Protein AF-A0A3A5WEQ0-F1 (afdb_monomer)

Mean predicted aligned error: 3.77 Å

Radius of gyration: 13.05 Å; Cα contacts (8 Å, |Δi|>4): 55; chains: 1; bounding box: 33×25×32 Å

Nearest PDB structures (foldseek):
  1pvp-assembly1_B-2  TM=6.994E-01  e=2.366E+00  Punavirus P1
  1pvr-assembly1_A  TM=6.837E-01  e=2.839E+00  Punavirus P1
  2kj8-assembly1_A  TM=6.337E-01  e=3.016E+00  Escherichia coli K-12

Sequence (80 aa):
MNRNEITLQEMFSSVIGELREGGTWGTAHIYQSAVNAFSAFTKWQPMPMRKLSPTVLKRFENYLRQRNCSWNTVSTYIKT

Foldseek 3Di:
DPPPFDFPLNVLVVVLVVCVVVVVPVLSVLSVVLSVLVCVVVVVDTHGPVNDDPVSLVSSLVSCVVVVNDPVSSCSNSVD

Structure (mmCIF, N/CA/C/O backbone):
data_AF-A0A3A5WEQ0-F1
#
_entry.id   AF-A0A3A5WEQ0-F1
#
loop_
_atom_site.group_PDB
_atom_site.id
_atom_site.type_symbol
_atom_site.label_atom_id
_atom_site.label_alt_id
_atom_site.label_comp_id
_atom_site.label_asym_id
_atom_site.label_entity_id
_atom_site.label_seq_id
_atom_site.pdbx_PDB_ins_code
_atom_site.Cartn_x
_atom_site.Cartn_y
_atom_site.Cartn_z
_atom_site.occupancy
_atom_site.B_iso_or_equiv
_atom_site.auth_seq_id
_atom_site.auth_comp_id
_atom_site.auth_asym_id
_atom_site.auth_atom_id
_atom_site.pdbx_PDB_model_num
ATOM 1 N N . MET A 1 1 ? 0.942 15.235 18.017 1.00 48.25 1 MET A N 1
ATOM 2 C CA . MET A 1 1 ? 1.541 14.117 17.252 1.00 48.25 1 MET A CA 1
ATOM 3 C C . MET A 1 1 ? 2.956 13.908 17.765 1.00 48.25 1 MET A C 1
ATOM 5 O O . MET A 1 1 ? 3.666 14.894 17.908 1.00 48.25 1 MET A O 1
ATOM 9 N N . ASN A 1 2 ? 3.331 12.679 18.132 1.00 50.72 2 ASN A N 1
ATOM 10 C CA . ASN A 1 2 ? 4.688 12.378 18.600 1.00 50.72 2 ASN A CA 1
ATOM 11 C C . ASN A 1 2 ? 5.666 12.565 17.431 1.00 50.72 2 ASN A C 1
ATOM 13 O O . ASN A 1 2 ? 5.482 11.942 16.392 1.00 50.72 2 ASN A O 1
ATOM 17 N N . ARG A 1 3 ? 6.681 13.420 17.594 1.00 57.25 3 ARG A N 1
ATOM 18 C CA . ARG A 1 3 ? 7.634 13.825 16.538 1.00 57.25 3 ARG A CA 1
ATOM 19 C C . ARG A 1 3 ? 8.530 12.699 15.985 1.00 57.25 3 ARG A C 1
ATOM 21 O O . ARG A 1 3 ? 9.235 12.947 15.021 1.00 57.25 3 ARG A O 1
ATOM 28 N N . ASN A 1 4 ? 8.480 11.488 16.551 1.00 66.00 4 ASN A N 1
ATOM 29 C CA . ASN A 1 4 ? 9.374 10.369 16.208 1.00 66.00 4 ASN A CA 1
ATOM 30 C C . ASN A 1 4 ? 8.667 9.161 15.572 1.00 66.00 4 ASN A C 1
ATOM 32 O O . ASN A 1 4 ? 9.265 8.094 15.456 1.00 66.00 4 ASN A O 1
ATOM 36 N N . GLU A 1 5 ? 7.387 9.270 15.218 1.00 81.44 5 GLU A N 1
ATOM 37 C CA . GLU A 1 5 ? 6.643 8.120 14.712 1.00 81.44 5 GLU A CA 1
ATOM 38 C C . GLU A 1 5 ? 6.619 8.097 13.178 1.00 81.44 5 GLU A C 1
ATOM 40 O O . GLU A 1 5 ? 5.840 8.823 12.568 1.00 81.44 5 GLU A O 1
ATOM 45 N N . ILE A 1 6 ? 7.458 7.245 12.574 1.00 90.38 6 ILE A N 1
ATOM 46 C CA . ILE A 1 6 ? 7.484 7.026 11.119 1.00 90.38 6 ILE A CA 1
ATOM 47 C C . ILE A 1 6 ? 6.151 6.420 10.674 1.00 90.38 6 ILE A C 1
ATOM 49 O O . ILE A 1 6 ? 5.651 5.438 11.244 1.00 90.38 6 ILE A O 1
ATOM 53 N N . THR A 1 7 ? 5.573 7.006 9.634 1.00 94.44 7 THR A N 1
ATOM 54 C CA . THR A 1 7 ? 4.353 6.511 9.002 1.00 94.44 7 THR A CA 1
ATOM 55 C C . THR A 1 7 ? 4.670 5.552 7.861 1.00 94.44 7 THR A C 1
ATOM 57 O O . THR A 1 7 ? 5.734 5.604 7.243 1.00 94.44 7 THR A O 1
ATOM 60 N N . LEU A 1 8 ? 3.715 4.681 7.538 1.00 93.00 8 LEU A N 1
ATOM 61 C CA . LEU A 1 8 ? 3.800 3.813 6.362 1.00 93.00 8 LEU A CA 1
ATOM 62 C C . LEU A 1 8 ? 4.032 4.617 5.082 1.00 93.00 8 LEU A C 1
ATOM 64 O O . LEU A 1 8 ? 4.842 4.225 4.249 1.00 93.00 8 LEU A O 1
ATOM 68 N N . GLN A 1 9 ? 3.337 5.744 4.930 1.00 94.44 9 GLN A N 1
ATOM 69 C CA . GLN A 1 9 ? 3.450 6.591 3.747 1.00 94.44 9 GLN A CA 1
ATOM 70 C C . GLN A 1 9 ? 4.849 7.205 3.598 1.00 94.44 9 GLN A C 1
ATOM 72 O O . GLN A 1 9 ? 5.373 7.245 2.485 1.00 94.44 9 GLN A O 1
ATOM 77 N N . GLU A 1 10 ? 5.469 7.645 4.695 1.00 94.56 10 GLU A N 1
ATOM 78 C CA . GLU A 1 10 ? 6.843 8.168 4.686 1.00 94.56 10 GLU A CA 1
ATOM 79 C C . GLU A 1 10 ? 7.856 7.073 4.351 1.00 94.56 10 GLU A C 1
ATOM 81 O O . GLU A 1 10 ? 8.706 7.276 3.486 1.00 94.56 10 GLU A O 1
ATOM 86 N N . MET A 1 11 ? 7.725 5.890 4.964 1.00 94.81 11 MET A N 1
A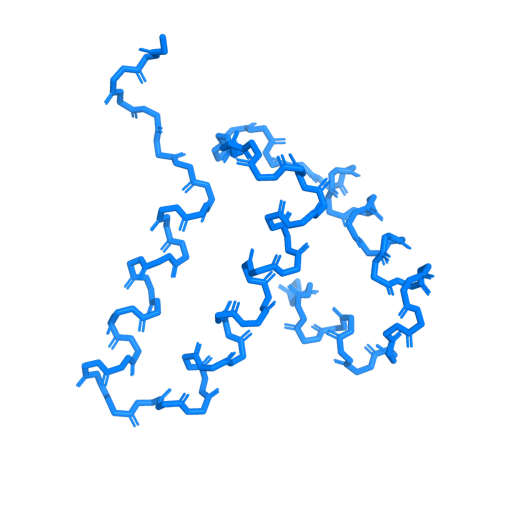TOM 87 C CA . MET A 1 11 ? 8.602 4.755 4.667 1.00 94.81 11 MET A CA 1
ATOM 88 C C . MET A 1 11 ? 8.515 4.348 3.190 1.00 94.81 11 MET A C 1
ATOM 90 O O . MET A 1 11 ? 9.542 4.235 2.522 1.00 94.81 11 MET A O 1
ATOM 94 N N . PHE A 1 12 ? 7.303 4.220 2.640 1.00 94.81 12 PHE A N 1
ATOM 95 C CA . PHE A 1 12 ? 7.124 3.934 1.215 1.00 94.81 12 PHE A CA 1
ATOM 96 C C . PHE A 1 12 ? 7.681 5.042 0.318 1.00 94.81 12 PHE A C 1
ATOM 98 O O . PHE A 1 12 ? 8.256 4.734 -0.721 1.00 94.81 12 PHE A O 1
ATOM 105 N N . SER A 1 13 ? 7.546 6.312 0.706 1.00 95.44 13 SER A N 1
ATOM 106 C CA . SER A 1 13 ? 8.096 7.432 -0.069 1.00 95.44 13 SER A CA 1
ATOM 107 C C . SER A 1 13 ? 9.625 7.382 -0.137 1.00 95.44 13 SER A C 1
ATOM 109 O O . SER A 1 13 ? 10.177 7.621 -1.209 1.00 95.44 13 SER A O 1
ATOM 111 N N . SER A 1 14 ? 10.295 7.003 0.960 1.00 96.62 14 SER A N 1
ATOM 112 C CA . SER A 1 14 ? 11.749 6.771 0.979 1.00 96.62 14 SER A CA 1
ATOM 113 C C . SER A 1 14 ? 12.144 5.651 0.018 1.00 96.62 14 SER A C 1
ATOM 115 O O . SER A 1 14 ? 12.942 5.869 -0.889 1.00 96.62 14 SER A O 1
ATOM 117 N N . VAL A 1 15 ? 11.500 4.482 0.136 1.00 96.19 15 VAL A N 1
ATOM 118 C CA . VAL A 1 15 ? 11.774 3.316 -0.725 1.00 96.19 15 VAL A CA 1
ATOM 119 C C . VAL A 1 15 ? 11.534 3.642 -2.203 1.00 96.19 15 VAL A C 1
ATOM 121 O O . VAL A 1 15 ? 12.311 3.246 -3.065 1.00 96.19 15 VAL A O 1
ATOM 124 N N . ILE A 1 16 ? 10.476 4.389 -2.528 1.00 97.75 16 ILE A N 1
ATOM 125 C CA . ILE A 1 16 ? 10.210 4.834 -3.905 1.00 97.75 16 ILE A CA 1
ATOM 126 C C . ILE A 1 16 ? 11.329 5.753 -4.412 1.00 97.75 16 ILE A C 1
ATOM 128 O O . ILE A 1 16 ? 11.701 5.642 -5.581 1.00 97.75 16 ILE A O 1
ATOM 132 N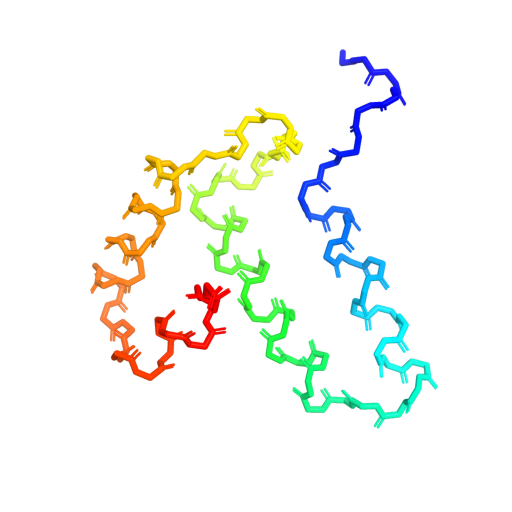 N . GLY A 1 17 ? 11.850 6.646 -3.566 1.00 97.75 17 GLY A N 1
ATOM 133 C CA . GLY A 1 17 ? 12.999 7.496 -3.883 1.00 97.75 17 GLY A CA 1
ATOM 134 C C . GLY A 1 17 ? 14.230 6.667 -4.241 1.00 97.75 17 GLY A C 1
ATOM 135 O O . GLY A 1 17 ? 14.740 6.785 -5.353 1.00 97.75 17 GLY A O 1
ATOM 136 N N . GLU A 1 18 ? 14.608 5.740 -3.363 1.00 98.06 18 GLU A N 1
ATOM 137 C CA . GLU A 1 18 ? 15.739 4.824 -3.565 1.00 98.06 18 GLU A CA 1
ATOM 138 C C . GLU A 1 18 ? 15.588 3.992 -4.850 1.00 98.06 18 GLU A C 1
ATOM 140 O O . GLU A 1 18 ? 16.525 3.859 -5.636 1.00 98.06 18 GLU A O 1
ATOM 145 N N . LEU A 1 19 ? 14.383 3.475 -5.126 1.00 97.81 19 LEU A N 1
ATOM 146 C CA . LEU A 1 19 ? 14.107 2.714 -6.347 1.00 97.81 19 LEU A CA 1
ATOM 147 C C . LEU A 1 19 ? 14.279 3.565 -7.615 1.00 97.81 19 LEU A C 1
ATOM 149 O O . LEU A 1 19 ? 14.747 3.051 -8.635 1.00 97.81 19 LEU A O 1
ATOM 153 N N . ARG A 1 20 ? 13.898 4.848 -7.577 1.00 97.81 20 ARG A N 1
ATOM 154 C CA . ARG A 1 20 ? 14.083 5.775 -8.707 1.00 97.81 20 ARG A CA 1
ATOM 155 C C . ARG A 1 20 ? 15.550 6.121 -8.912 1.00 97.81 20 ARG A C 1
ATOM 157 O O . ARG A 1 20 ? 16.011 6.090 -10.050 1.00 97.81 20 ARG A O 1
ATOM 164 N N . GLU A 1 21 ? 16.275 6.394 -7.832 1.00 97.62 21 GLU A N 1
ATOM 165 C CA . GLU A 1 21 ? 17.718 6.654 -7.869 1.00 97.62 21 GLU A CA 1
ATOM 166 C C . GLU A 1 21 ? 18.493 5.447 -8.411 1.00 97.62 21 GLU A C 1
ATOM 168 O O . GLU A 1 21 ? 19.382 5.602 -9.244 1.00 97.62 21 GLU A O 1
ATOM 173 N N . GLY A 1 22 ? 18.080 4.232 -8.040 1.00 97.06 22 GLY A N 1
ATOM 174 C CA . GLY A 1 22 ? 18.612 2.980 -8.581 1.00 97.06 22 GLY A CA 1
ATOM 175 C C . GLY A 1 22 ? 18.148 2.631 -10.003 1.00 97.06 22 GLY A C 1
ATOM 176 O O . GLY A 1 22 ? 18.446 1.541 -10.486 1.00 97.06 22 GLY A O 1
ATOM 177 N N . GLY A 1 23 ? 17.383 3.497 -10.678 1.00 96.75 23 GLY A N 1
ATOM 178 C CA . GLY A 1 23 ? 16.918 3.287 -12.055 1.00 96.75 23 GLY A CA 1
ATOM 179 C C . GLY A 1 23 ? 15.787 2.261 -12.218 1.00 96.75 23 GLY A C 1
ATOM 180 O O . GLY A 1 23 ? 15.397 1.934 -13.339 1.00 96.75 23 GLY A O 1
ATOM 181 N N . THR A 1 24 ? 15.201 1.769 -11.125 1.00 96.50 24 THR A N 1
ATOM 182 C CA . THR A 1 24 ? 14.125 0.759 -11.126 1.00 96.50 24 THR A CA 1
ATOM 183 C C . THR A 1 24 ? 12.730 1.390 -11.214 1.00 96.50 24 THR A C 1
ATOM 185 O O . THR A 1 24 ? 11.822 1.119 -10.424 1.00 96.50 24 THR A O 1
ATOM 188 N N . TRP A 1 25 ? 12.531 2.241 -12.222 1.00 95.38 25 TRP A N 1
ATOM 189 C CA . TRP A 1 25 ? 11.324 3.060 -12.396 1.00 95.38 25 TRP A CA 1
ATOM 190 C C . TRP A 1 25 ? 10.013 2.262 -12.428 1.00 95.38 25 TRP A C 1
ATOM 192 O O . TRP A 1 25 ? 9.007 2.721 -11.887 1.00 95.38 25 TRP A O 1
ATOM 202 N N . GLY A 1 26 ? 10.019 1.059 -13.014 1.00 96.75 26 GLY A N 1
ATOM 203 C CA . GLY A 1 26 ? 8.844 0.181 -13.051 1.00 96.75 26 GLY A CA 1
ATOM 204 C C . GLY A 1 26 ? 8.411 -0.273 -11.655 1.00 96.75 26 GLY A C 1
ATOM 205 O O . GLY A 1 26 ? 7.242 -0.144 -11.290 1.00 96.75 26 GLY A O 1
ATOM 206 N N . THR A 1 27 ? 9.362 -0.721 -10.833 1.00 95.25 27 THR A N 1
ATOM 207 C CA . THR A 1 27 ? 9.105 -1.100 -9.437 1.00 95.25 27 THR A CA 1
ATOM 208 C C . THR A 1 27 ? 8.678 0.115 -8.619 1.00 95.25 27 THR A C 1
ATOM 210 O O . THR A 1 27 ? 7.676 0.052 -7.908 1.00 95.25 27 THR A O 1
ATOM 213 N N . ALA A 1 28 ? 9.359 1.255 -8.784 1.00 97.56 28 ALA A N 1
ATOM 214 C CA . ALA A 1 28 ? 8.979 2.504 -8.128 1.00 97.56 28 ALA A CA 1
ATOM 215 C C . ALA A 1 28 ? 7.532 2.916 -8.457 1.00 97.56 28 ALA A C 1
ATOM 217 O O . ALA A 1 28 ? 6.792 3.359 -7.579 1.00 97.56 28 ALA A O 1
ATOM 218 N N . HIS A 1 29 ? 7.099 2.741 -9.708 1.00 96.25 29 HIS A N 1
ATOM 219 C CA . HIS A 1 29 ? 5.734 3.039 -10.135 1.00 96.25 29 HIS A CA 1
ATOM 220 C C . HIS A 1 29 ? 4.691 2.121 -9.476 1.00 96.25 29 HIS A C 1
ATOM 222 O O . HIS A 1 29 ? 3.627 2.592 -9.061 1.00 96.25 29 HIS A O 1
ATOM 228 N N . ILE A 1 30 ? 5.001 0.830 -9.323 1.00 96.00 30 ILE A N 1
ATOM 229 C CA . ILE A 1 30 ? 4.135 -0.123 -8.615 1.00 96.00 30 ILE A CA 1
ATOM 230 C C . ILE A 1 30 ? 3.987 0.286 -7.145 1.00 96.00 30 ILE A C 1
ATOM 232 O O . ILE A 1 30 ? 2.864 0.387 -6.649 1.00 96.00 30 ILE A O 1
ATOM 236 N N . TYR A 1 31 ? 5.096 0.589 -6.466 1.00 96.44 31 TYR A N 1
ATOM 237 C CA . TYR A 1 31 ? 5.087 1.013 -5.061 1.00 96.44 31 TYR A CA 1
ATOM 238 C C . TYR A 1 31 ? 4.342 2.342 -4.873 1.00 96.44 31 TYR A C 1
ATOM 240 O O . TYR A 1 31 ? 3.545 2.476 -3.945 1.00 96.44 31 TYR A O 1
ATOM 248 N N . GLN A 1 32 ? 4.517 3.297 -5.794 1.00 97.75 32 GLN A N 1
ATOM 249 C CA . GLN A 1 32 ? 3.760 4.550 -5.794 1.00 97.75 32 GLN A CA 1
ATOM 250 C C . GLN A 1 32 ? 2.253 4.298 -5.923 1.00 97.75 32 GLN A C 1
ATOM 252 O O . GLN A 1 32 ? 1.447 4.892 -5.208 1.00 97.75 32 GLN A O 1
ATOM 257 N N . SER A 1 33 ? 1.861 3.399 -6.822 1.00 96.88 33 SER A N 1
ATOM 258 C CA . SER A 1 33 ? 0.456 3.039 -7.019 1.00 96.88 33 SER A CA 1
ATOM 259 C C . SER A 1 33 ? -0.135 2.358 -5.779 1.00 96.88 33 SER A C 1
ATOM 261 O O . SER A 1 33 ? -1.256 2.680 -5.372 1.00 96.88 33 SER A O 1
ATOM 263 N N . ALA A 1 34 ? 0.639 1.488 -5.126 1.00 96.06 34 ALA A N 1
ATOM 264 C CA . ALA A 1 34 ? 0.253 0.826 -3.885 1.00 96.06 34 ALA A CA 1
ATOM 265 C C . ALA A 1 34 ? 0.069 1.823 -2.724 1.00 96.06 34 ALA A C 1
ATOM 267 O O . ALA A 1 34 ? -0.980 1.813 -2.076 1.00 96.06 34 ALA A O 1
ATOM 268 N N . VAL A 1 35 ? 1.030 2.731 -2.491 1.00 96.19 35 VAL A N 1
ATOM 269 C CA . VAL A 1 35 ? 0.931 3.727 -1.404 1.00 96.19 35 VAL A CA 1
ATOM 270 C C . VAL A 1 35 ? -0.188 4.739 -1.655 1.00 96.19 35 VAL A C 1
ATOM 272 O O . VAL A 1 35 ? -0.850 5.162 -0.708 1.00 96.19 35 VAL A O 1
ATOM 275 N N . ASN A 1 36 ? -0.479 5.079 -2.914 1.00 97.00 36 ASN A N 1
ATOM 276 C CA . ASN A 1 36 ? -1.619 5.929 -3.262 1.00 97.00 36 ASN A CA 1
ATOM 277 C C . ASN A 1 36 ? -2.949 5.237 -2.935 1.00 97.00 36 ASN A C 1
ATOM 279 O O . ASN A 1 36 ? -3.835 5.842 -2.328 1.00 97.00 36 ASN A O 1
ATOM 283 N N . ALA A 1 37 ? -3.088 3.956 -3.292 1.00 96.94 37 ALA A N 1
ATOM 284 C CA . ALA A 1 37 ? -4.273 3.170 -2.958 1.00 96.94 37 ALA A CA 1
ATOM 285 C C . ALA A 1 37 ? -4.438 3.010 -1.437 1.00 96.94 37 ALA A C 1
ATOM 287 O O . ALA A 1 37 ? -5.548 3.153 -0.919 1.00 96.94 37 ALA A O 1
ATOM 288 N N . PHE A 1 38 ? -3.340 2.771 -0.717 1.00 96.62 38 PHE A N 1
ATOM 289 C CA . PHE A 1 38 ? -3.343 2.682 0.741 1.00 96.62 38 PHE A CA 1
ATOM 290 C C . PHE A 1 38 ? -3.690 4.023 1.398 1.00 96.62 38 PHE A C 1
ATOM 292 O O . PHE A 1 38 ? -4.500 4.068 2.319 1.00 96.62 38 PHE A O 1
ATOM 299 N N . SER A 1 39 ? -3.159 5.131 0.883 1.00 96.75 39 SER A N 1
ATOM 300 C CA . SER A 1 39 ? -3.489 6.474 1.370 1.00 96.75 39 SER A CA 1
ATOM 301 C C . SER A 1 39 ? -4.965 6.793 1.152 1.00 96.75 39 SER A C 1
ATOM 303 O O . SER A 1 39 ? -5.620 7.302 2.054 1.00 96.75 39 SER A O 1
ATOM 305 N N . ALA A 1 40 ? -5.543 6.416 0.009 1.00 97.38 40 ALA A N 1
ATOM 306 C CA . ALA A 1 40 ? -6.982 6.543 -0.206 1.00 97.38 40 ALA A CA 1
ATOM 307 C C . ALA A 1 40 ? -7.796 5.697 0.795 1.00 97.38 40 ALA A C 1
ATOM 309 O O . ALA A 1 40 ? -8.798 6.175 1.330 1.00 97.38 40 ALA A O 1
ATOM 310 N N . PHE A 1 41 ? -7.346 4.477 1.104 1.00 97.00 41 PHE A N 1
ATOM 311 C CA . PHE A 1 41 ? -7.945 3.624 2.136 1.00 97.00 41 PHE A CA 1
ATOM 312 C C . PHE A 1 41 ? -7.900 4.266 3.533 1.00 97.00 41 PHE A C 1
ATOM 314 O O . PHE A 1 41 ? -8.899 4.236 4.254 1.00 97.00 41 PHE A O 1
ATOM 321 N N . THR A 1 42 ? -6.792 4.917 3.904 1.00 95.94 42 THR A N 1
ATOM 322 C CA . THR A 1 42 ? -6.671 5.639 5.183 1.00 95.94 42 THR A CA 1
ATOM 323 C C . THR A 1 42 ? -7.275 7.043 5.154 1.00 95.94 42 THR A C 1
ATOM 325 O O . THR A 1 42 ? -7.113 7.794 6.115 1.00 95.94 42 THR A O 1
ATOM 328 N N . LYS A 1 43 ? -7.984 7.423 4.080 1.00 96.62 43 LYS A N 1
ATOM 329 C CA . LYS A 1 43 ? -8.523 8.780 3.868 1.00 96.62 43 LYS A CA 1
ATOM 330 C C . LYS A 1 43 ? -7.445 9.859 4.005 1.00 96.62 43 LYS A C 1
ATOM 332 O O . LYS A 1 43 ? -7.671 10.907 4.609 1.00 96.62 43 LYS A O 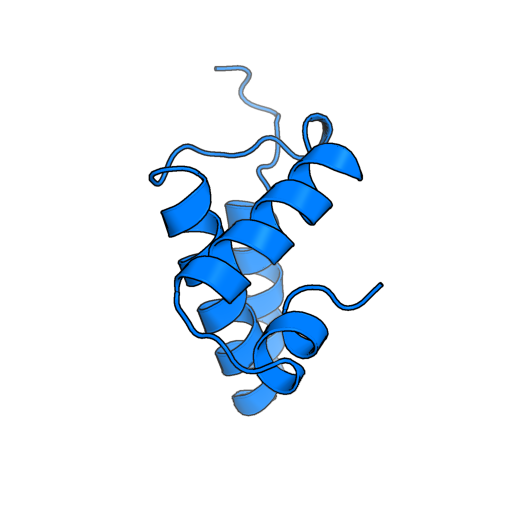1
ATOM 337 N N . TRP A 1 44 ? -6.260 9.560 3.483 1.00 94.69 44 TRP A N 1
ATOM 338 C CA . TRP A 1 44 ? -5.065 10.401 3.514 1.00 94.69 44 TRP A CA 1
ATOM 339 C C . TRP A 1 44 ? -4.574 10.734 4.922 1.00 94.69 44 TRP A C 1
ATOM 341 O O . TRP A 1 44 ? -3.734 11.611 5.097 1.00 94.69 44 TRP A O 1
ATOM 351 N N . GLN A 1 45 ? -5.069 10.018 5.934 1.00 94.88 45 GLN A N 1
ATOM 352 C CA . GLN A 1 45 ? -4.536 10.135 7.276 1.00 94.88 45 GLN A CA 1
ATOM 353 C C . GLN A 1 45 ? -3.233 9.338 7.376 1.00 94.88 45 GLN A C 1
ATOM 355 O O . GLN A 1 45 ? -3.167 8.202 6.873 1.00 94.88 45 GLN A O 1
ATOM 360 N N . PRO A 1 46 ? -2.205 9.903 8.033 1.00 92.88 46 PRO A N 1
ATOM 361 C CA . PRO A 1 46 ? -0.959 9.196 8.275 1.00 92.88 46 PRO A CA 1
ATOM 362 C C . PRO A 1 46 ? -1.245 7.922 9.069 1.00 92.88 46 PRO A C 1
ATOM 364 O O . PRO A 1 46 ? -1.950 7.957 10.082 1.00 92.88 46 PRO A O 1
ATOM 367 N N . MET A 1 47 ? -0.712 6.792 8.602 1.00 94.94 47 MET A N 1
ATOM 368 C CA . MET A 1 47 ? -0.808 5.520 9.310 1.00 94.94 47 MET A CA 1
ATOM 369 C C . MET A 1 47 ? 0.519 5.258 10.014 1.00 94.94 47 MET A C 1
ATOM 371 O O . MET A 1 47 ? 1.502 4.932 9.347 1.00 94.94 47 MET A O 1
ATOM 375 N N . PRO A 1 48 ? 0.569 5.359 11.347 1.00 94.88 48 PRO A N 1
ATOM 376 C CA . PRO A 1 48 ? 1.768 5.004 12.074 1.00 94.88 48 PRO A CA 1
ATOM 377 C C . PRO A 1 48 ? 2.105 3.521 11.917 1.00 94.88 48 PRO A C 1
ATOM 379 O O . PRO A 1 48 ? 1.212 2.675 12.020 1.00 94.88 48 PRO A O 1
ATOM 382 N N . MET A 1 49 ? 3.387 3.199 11.731 1.00 90.81 49 MET A N 1
ATOM 383 C CA . MET A 1 49 ? 3.861 1.827 11.495 1.00 90.81 49 MET A CA 1
ATOM 384 C C . MET A 1 49 ? 3.343 0.818 12.532 1.00 90.81 49 MET A C 1
ATOM 386 O O . MET A 1 49 ? 2.874 -0.256 12.167 1.00 90.81 49 MET A O 1
ATOM 390 N N . ARG A 1 50 ? 3.327 1.181 13.823 1.00 92.00 50 ARG A N 1
ATOM 391 C CA . ARG A 1 50 ? 2.854 0.297 14.910 1.00 92.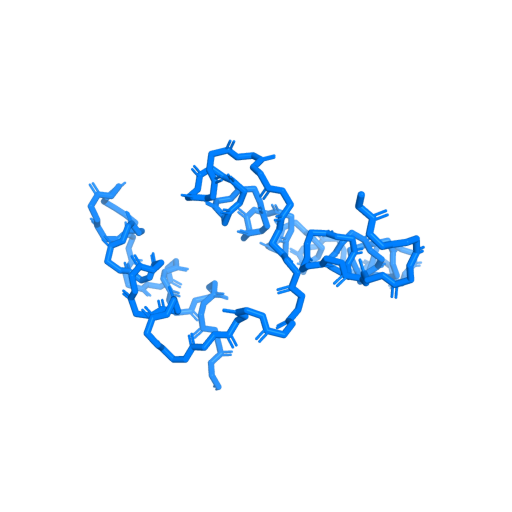00 50 ARG A CA 1
ATOM 392 C C . ARG A 1 50 ? 1.372 -0.083 14.824 1.00 92.00 50 ARG A C 1
ATOM 394 O O . ARG A 1 50 ? 0.933 -0.983 15.530 1.00 92.00 50 ARG A O 1
ATOM 401 N N . LYS A 1 51 ? 0.574 0.660 14.048 1.00 92.94 51 LYS A N 1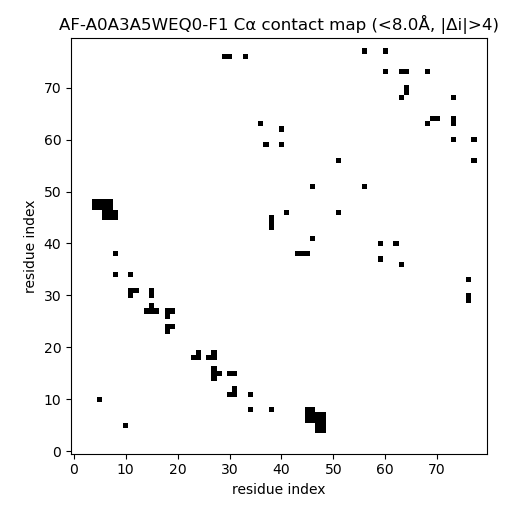
ATOM 402 C CA . LYS A 1 51 ? -0.858 0.388 13.858 1.00 92.94 51 LYS A CA 1
ATOM 403 C C . LYS A 1 51 ? -1.115 -0.553 12.684 1.00 92.94 51 LYS A C 1
ATOM 405 O O . LYS A 1 51 ? -2.248 -1.016 12.524 1.00 92.94 51 LYS A O 1
ATOM 410 N N . LEU A 1 52 ? -0.096 -0.849 11.875 1.00 91.75 52 LEU A N 1
ATOM 411 C CA . LEU A 1 52 ? -0.201 -1.881 10.859 1.00 91.75 52 LEU A CA 1
ATOM 412 C C . LEU A 1 52 ? -0.374 -3.239 11.542 1.00 91.75 52 LEU A C 1
ATOM 414 O O . LEU A 1 52 ? 0.380 -3.613 12.433 1.00 91.75 52 LEU A O 1
ATOM 418 N N . SER A 1 53 ? -1.401 -3.970 11.131 1.00 94.25 53 SER A N 1
ATOM 419 C CA . SER A 1 53 ? -1.736 -5.285 11.673 1.00 94.25 53 SER A CA 1
ATOM 420 C C . SER A 1 53 ? -2.346 -6.153 10.574 1.00 94.25 53 SER A C 1
ATOM 422 O O . SER A 1 53 ? -2.861 -5.603 9.591 1.00 94.25 53 SER A O 1
ATOM 424 N N . PRO A 1 54 ? -2.377 -7.487 10.742 1.00 94.69 54 PRO A N 1
ATOM 425 C CA . PRO A 1 54 ? -3.052 -8.379 9.799 1.00 94.69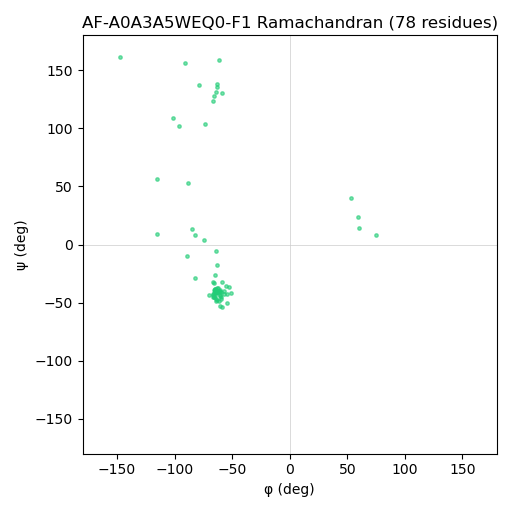 54 PRO A CA 1
ATOM 426 C C . PRO A 1 54 ? -4.509 -7.975 9.529 1.00 94.69 54 PRO A C 1
ATOM 428 O O . PRO A 1 54 ? -4.968 -8.010 8.392 1.00 94.69 54 PRO A O 1
ATOM 431 N N . THR A 1 55 ? -5.226 -7.488 10.547 1.00 96.25 55 THR A N 1
ATOM 432 C CA . THR A 1 55 ? -6.603 -6.987 10.403 1.00 96.25 55 THR A CA 1
ATOM 433 C C . THR A 1 55 ? -6.686 -5.762 9.492 1.00 96.25 55 THR A C 1
ATOM 435 O O . THR A 1 55 ? -7.606 -5.654 8.681 1.00 96.25 55 THR A O 1
ATOM 438 N N . VAL A 1 56 ? -5.736 -4.828 9.604 1.00 95.38 56 VAL A N 1
ATOM 439 C CA . VAL A 1 56 ? -5.668 -3.651 8.723 1.00 95.38 56 VAL A CA 1
ATOM 440 C C . VAL A 1 56 ? -5.343 -4.074 7.291 1.00 95.38 56 VAL A C 1
ATOM 442 O O . VAL A 1 56 ? -6.013 -3.610 6.371 1.00 95.38 56 VAL A O 1
ATOM 445 N N . LEU A 1 57 ? -4.397 -5.000 7.104 1.00 95.06 57 LEU A N 1
ATOM 446 C CA . LEU A 1 57 ? -4.067 -5.552 5.786 1.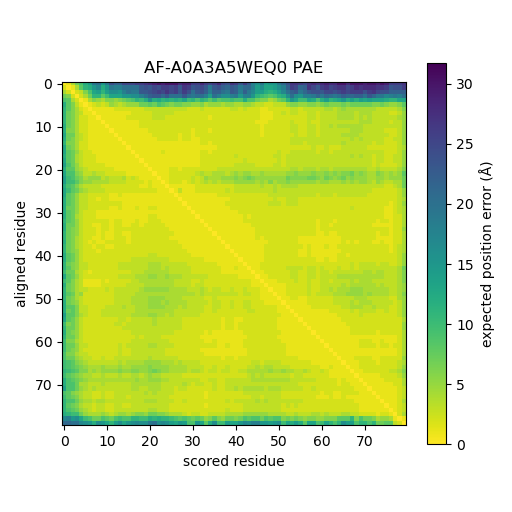00 95.06 57 LEU A CA 1
ATOM 447 C C . LEU A 1 57 ? -5.271 -6.251 5.148 1.00 95.06 57 LEU A C 1
ATOM 449 O O . LEU A 1 57 ? -5.575 -5.995 3.986 1.00 95.06 57 LEU A O 1
ATOM 453 N N . LYS A 1 58 ? -6.030 -7.044 5.914 1.00 96.06 58 LYS A N 1
ATOM 454 C CA . LYS A 1 58 ? -7.231 -7.709 5.393 1.00 96.06 58 LYS A CA 1
ATOM 455 C C . LYS A 1 58 ? -8.327 -6.719 4.997 1.00 96.06 58 LYS A C 1
ATOM 457 O O . LYS A 1 58 ? -9.001 -6.896 3.985 1.00 96.06 58 LYS A O 1
ATOM 462 N N . ARG A 1 59 ? -8.505 -5.643 5.771 1.00 97.31 59 ARG A N 1
ATOM 463 C CA . ARG A 1 59 ? -9.429 -4.554 5.411 1.00 97.31 59 ARG A CA 1
ATOM 464 C C . ARG A 1 59 ? -8.977 -3.826 4.148 1.00 97.31 59 ARG A C 1
ATOM 466 O O . ARG A 1 59 ? -9.823 -3.479 3.329 1.00 97.31 59 ARG A O 1
ATOM 473 N N . PHE A 1 60 ? -7.673 -3.629 3.979 1.00 97.38 60 PHE A N 1
ATOM 474 C CA . PHE A 1 60 ? -7.115 -3.038 2.769 1.00 97.38 60 PHE A CA 1
ATOM 475 C C . PHE A 1 60 ? -7.302 -3.947 1.542 1.00 97.38 60 PHE A C 1
ATOM 477 O O . PHE A 1 60 ? -7.743 -3.471 0.501 1.00 97.38 60 PHE A O 1
ATOM 484 N N . GLU A 1 61 ? -7.087 -5.259 1.671 1.00 96.88 61 GLU A N 1
ATOM 485 C CA . GLU A 1 61 ? -7.395 -6.248 0.624 1.00 96.88 61 GLU A CA 1
ATOM 486 C C . GLU A 1 61 ? -8.859 -6.147 0.173 1.00 96.88 61 GLU A C 1
ATOM 488 O O . GLU A 1 61 ? -9.148 -6.002 -1.016 1.00 96.88 61 GLU A O 1
ATOM 493 N N . ASN A 1 62 ? -9.786 -6.138 1.136 1.00 97.38 62 ASN A N 1
ATOM 494 C CA . ASN A 1 62 ? -11.215 -5.996 0.865 1.00 97.38 62 ASN A CA 1
ATOM 495 C C . ASN A 1 62 ? -11.538 -4.658 0.184 1.00 97.38 62 ASN A C 1
ATOM 497 O O . ASN A 1 62 ? -12.344 -4.626 -0.744 1.00 97.38 62 ASN A O 1
ATOM 501 N N . TYR A 1 63 ? -10.891 -3.566 0.601 1.00 97.62 63 TYR A N 1
ATOM 502 C CA . TYR A 1 63 ? -11.027 -2.257 -0.040 1.00 97.62 63 TYR A CA 1
ATOM 503 C C . TYR A 1 63 ? -10.603 -2.297 -1.516 1.00 97.62 63 TYR A C 1
ATOM 505 O O . TYR A 1 63 ? -11.330 -1.800 -2.376 1.00 97.62 63 TYR A O 1
ATOM 513 N N . LEU A 1 64 ? -9.475 -2.936 -1.844 1.00 97.62 64 LEU A N 1
ATOM 514 C CA . LEU A 1 64 ? -9.033 -3.091 -3.234 1.00 97.62 64 LEU A CA 1
ATOM 515 C C . LEU A 1 64 ? -10.033 -3.917 -4.056 1.00 97.62 64 LEU A C 1
ATOM 517 O O . LEU A 1 64 ? -10.361 -3.555 -5.187 1.00 97.62 64 LEU A O 1
ATOM 521 N N . ARG A 1 65 ? -10.575 -4.996 -3.478 1.00 97.00 65 ARG A N 1
ATOM 522 C CA . ARG A 1 65 ? -11.605 -5.819 -4.132 1.00 97.00 65 ARG A CA 1
ATOM 523 C C . ARG A 1 65 ? -12.896 -5.044 -4.390 1.00 97.00 65 ARG A C 1
ATOM 525 O O . ARG A 1 65 ? -13.450 -5.164 -5.477 1.00 97.00 65 ARG A O 1
ATOM 532 N N . GLN A 1 66 ? -13.332 -4.201 -3.454 1.00 96.81 66 GLN A N 1
ATOM 533 C CA . GLN A 1 66 ? -14.499 -3.323 -3.628 1.00 96.81 66 GLN A CA 1
ATOM 534 C C . GLN A 1 66 ? -14.296 -2.268 -4.723 1.00 96.81 66 GLN A C 1
ATOM 536 O O . GLN A 1 66 ? -15.262 -1.829 -5.341 1.00 96.81 66 GLN A O 1
ATOM 541 N N . ARG A 1 67 ? -13.046 -1.886 -5.011 1.00 95.69 67 ARG A N 1
ATOM 542 C CA . ARG A 1 67 ? -12.696 -1.016 -6.146 1.00 95.69 67 ARG A CA 1
ATOM 543 C C . ARG A 1 67 ? -12.513 -1.770 -7.465 1.00 95.69 67 ARG A C 1
ATOM 545 O O . ARG A 1 67 ? -11.990 -1.196 -8.416 1.00 95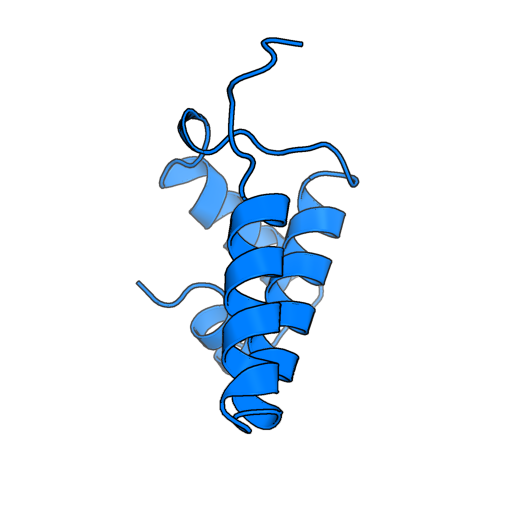.69 67 ARG A O 1
ATOM 552 N N . ASN A 1 68 ? -12.938 -3.032 -7.532 1.00 95.62 68 ASN A N 1
ATOM 553 C CA . ASN A 1 68 ? -12.807 -3.908 -8.696 1.00 95.62 68 ASN A CA 1
ATOM 554 C C . ASN A 1 68 ? -11.351 -4.140 -9.147 1.00 95.62 68 ASN A C 1
ATOM 556 O O . ASN A 1 68 ? -11.112 -4.502 -10.298 1.00 95.62 68 ASN A O 1
ATOM 560 N N . CYS A 1 69 ? -10.361 -3.979 -8.257 1.00 95.38 69 CYS A N 1
ATOM 561 C CA . CYS A 1 69 ? -8.983 -4.352 -8.574 1.00 95.38 69 CYS A CA 1
ATOM 562 C C . CYS A 1 69 ? -8.890 -5.865 -8.818 1.00 95.38 69 CYS A C 1
ATOM 564 O O . CYS A 1 69 ? -9.431 -6.662 -8.045 1.00 95.38 69 CYS A O 1
ATOM 566 N N . SER A 1 70 ? -8.179 -6.266 -9.876 1.00 95.94 70 SER A N 1
ATOM 567 C CA . SER A 1 70 ? -7.936 -7.680 -10.187 1.00 95.94 70 SER A CA 1
ATOM 568 C C . SER A 1 70 ? -7.163 -8.376 -9.062 1.00 95.94 70 SER A C 1
ATOM 570 O O . SER A 1 70 ? -6.446 -7.725 -8.300 1.00 95.94 70 SER A O 1
ATOM 572 N N . TRP A 1 71 ? -7.248 -9.706 -8.980 1.00 94.81 71 TRP A N 1
ATOM 573 C CA . TRP A 1 71 ? -6.444 -10.465 -8.016 1.00 94.81 71 TRP A CA 1
ATOM 574 C C . TRP A 1 71 ? -4.936 -10.260 -8.208 1.00 94.81 71 TRP A C 1
ATOM 576 O O . TRP A 1 71 ? -4.226 -10.191 -7.212 1.00 94.81 71 TRP A O 1
ATOM 586 N N . ASN A 1 72 ? -4.466 -10.048 -9.444 1.00 95.31 72 ASN A N 1
ATOM 587 C CA . ASN A 1 72 ? -3.066 -9.709 -9.724 1.00 95.31 72 ASN A CA 1
ATOM 588 C C . ASN A 1 72 ? -2.674 -8.354 -9.125 1.00 95.31 72 ASN A C 1
ATOM 590 O O . ASN A 1 72 ? -1.590 -8.201 -8.569 1.00 95.31 72 ASN A O 1
ATOM 594 N N . THR A 1 73 ? -3.557 -7.358 -9.215 1.00 94.06 73 THR A N 1
ATOM 595 C CA . THR A 1 73 ? -3.326 -6.044 -8.599 1.00 94.06 73 THR A CA 1
ATOM 596 C C . THR A 1 73 ? -3.297 -6.160 -7.077 1.00 94.06 73 THR A C 1
ATOM 598 O O . THR A 1 73 ? -2.404 -5.617 -6.434 1.00 94.06 73 THR A O 1
ATOM 601 N N . VAL A 1 74 ? -4.248 -6.901 -6.499 1.00 95.06 74 VAL A N 1
ATOM 602 C CA . VAL A 1 74 ? -4.330 -7.119 -5.048 1.00 95.06 74 VAL A CA 1
ATOM 603 C C . VAL A 1 74 ? -3.081 -7.828 -4.526 1.00 95.06 74 VAL A C 1
ATOM 605 O O . VAL A 1 74 ? -2.475 -7.342 -3.574 1.00 95.06 74 VAL A O 1
ATOM 608 N N . SER A 1 75 ? -2.656 -8.921 -5.165 1.00 93.31 75 SER A N 1
ATOM 609 C CA . SER A 1 75 ? -1.458 -9.667 -4.759 1.00 93.31 75 SER A CA 1
ATOM 610 C C . SER A 1 75 ? -0.174 -8.856 -4.939 1.00 93.31 75 SER A C 1
ATOM 612 O O . SER A 1 75 ? 0.740 -8.968 -4.128 1.00 93.31 75 SER A O 1
ATOM 614 N N . THR A 1 76 ? -0.119 -7.987 -5.952 1.00 94.44 76 THR A N 1
ATOM 615 C CA . THR A 1 76 ? 1.014 -7.072 -6.150 1.00 94.44 76 THR A CA 1
ATOM 616 C C . THR A 1 76 ? 1.126 -6.059 -5.007 1.00 94.44 76 THR A C 1
ATOM 618 O O . THR A 1 76 ? 2.235 -5.747 -4.583 1.00 94.44 76 THR A O 1
ATOM 621 N N . TYR A 1 77 ? 0.004 -5.545 -4.491 1.00 93.88 77 TYR A N 1
ATOM 622 C CA . TYR A 1 77 ? 0.010 -4.549 -3.409 1.00 93.88 77 TYR A CA 1
ATOM 623 C C . TYR A 1 77 ? 0.163 -5.167 -2.013 1.00 93.88 77 TYR A C 1
ATOM 625 O O . TYR A 1 77 ? 0.692 -4.515 -1.118 1.00 93.88 77 TYR A O 1
ATOM 633 N N . ILE A 1 78 ? -0.299 -6.404 -1.817 1.00 90.12 78 ILE A N 1
ATOM 634 C CA . ILE A 1 78 ? -0.273 -7.128 -0.535 1.00 90.12 78 ILE A CA 1
ATOM 635 C C . ILE A 1 78 ? 0.648 -8.337 -0.676 1.00 90.12 78 ILE A C 1
ATOM 637 O O . ILE A 1 78 ? 0.246 -9.486 -0.507 1.00 90.12 78 ILE A O 1
ATOM 641 N N . LYS A 1 79 ? 1.896 -8.084 -1.059 1.00 82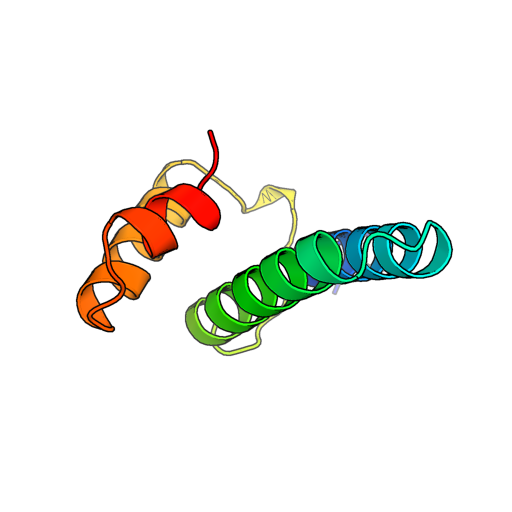.12 79 LYS A N 1
ATOM 642 C CA . LYS A 1 79 ? 2.902 -9.137 -1.145 1.00 82.12 79 LYS A CA 1
ATOM 643 C C . LYS A 1 79 ? 3.307 -9.523 0.284 1.00 82.12 79 LYS A C 1
ATOM 645 O O . LYS A 1 79 ? 3.979 -8.743 0.954 1.00 82.12 79 LYS A O 1
ATOM 650 N N . THR A 1 80 ? 2.804 -10.662 0.760 1.00 56.88 80 THR A N 1
ATOM 651 C CA . THR A 1 80 ? 3.184 -11.306 2.033 1.00 56.88 80 THR A CA 1
ATOM 652 C C . THR A 1 80 ? 4.433 -12.147 1.884 1.00 56.88 80 THR A C 1
ATOM 654 O O . THR A 1 80 ? 4.536 -12.820 0.832 1.00 56.88 80 THR A O 1
#

Secondary structure (DSSP, 8-state):
--TT--BHHHHHHHHHHHHHHTT-HHHHHHHHHHHHHHHHHTTT---BGGG--HHHHHHHHHHHHHTT--HHHHHHHS--

Solvent-accessible surface area (backbone atoms only — not comparable to full-atom values): 4666 Å² total; per-residue (Å²): 130,75,94,83,67,64,26,50,63,58,54,50,51,51,53,33,49,53,28,46,76,71,67,38,51,70,60,22,51,52,51,50,53,39,51,51,55,49,31,60,73,50,70,68,48,86,45,48,51,88,72,66,42,72,69,54,53,52,51,49,52,51,50,41,50,76,69,67,48,49,70,68,56,49,48,67,63,62,71,125

pLDDT: mean 92.78, std 10.05, range [48.25, 98.06]